Protein AF-A0A1E3YFE0-F1 (afdb_monomer_lite)

Foldseek 3Di:
DDDDDDDPPDPDPDPPPDPDPPDDDDDDDDDDDDPVVVVVVVVVVVVVCVVVVNPDDDDDDDDDFDADPVRHTDFDDDPNHTDPDDDDPPDDPPCNVVVD

Sequence (100 aa):
MGKIRNTSGGRSKRPRKAPAKAKGLRIQLKGTPTLPELRGMVVDVLHRLDDLGITHARGINLYLTPVTPDGTPVTPVANGQPVTLIVIDRYRSAADEHGL

Radius of gyration: 26.95 Å; chains: 1; bounding box: 43×81×74 Å

Structure (mmCIF, N/CA/C/O backbone):
data_AF-A0A1E3YFE0-F1
#
_entry.id   AF-A0A1E3YFE0-F1
#
loop_
_atom_site.group_PDB
_atom_site.id
_atom_site.type_symbol
_atom_site.label_atom_id
_atom_site.label_alt_id
_atom_site.label_comp_id
_atom_site.label_asym_id
_atom_site.label_entity_id
_atom_site.label_seq_id
_atom_site.pdbx_PDB_ins_code
_atom_site.Cartn_x
_atom_site.Cartn_y
_atom_site.Cartn_z
_atom_site.occupancy
_atom_site.B_iso_or_equiv
_atom_site.auth_seq_id
_atom_site.auth_comp_id
_atom_site.auth_asym_id
_atom_site.auth_atom_id
_atom_site.pdbx_PDB_model_num
ATOM 1 N N . MET A 1 1 ? 25.593 59.821 -51.699 1.00 46.22 1 MET A N 1
ATOM 2 C CA . MET A 1 1 ? 26.509 58.836 -51.075 1.00 46.22 1 MET A CA 1
ATOM 3 C C . MET A 1 1 ? 25.720 58.020 -50.058 1.00 46.22 1 MET A C 1
ATOM 5 O O . MET A 1 1 ? 24.963 58.603 -49.294 1.00 46.22 1 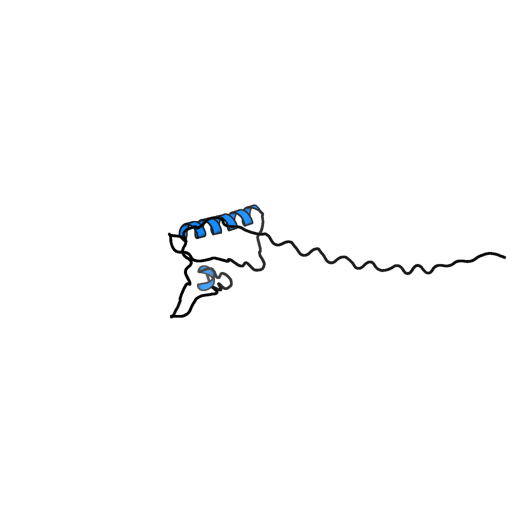MET A O 1
ATOM 9 N N . GLY A 1 2 ? 25.759 56.692 -50.185 1.00 42.31 2 GLY A N 1
ATOM 10 C CA . GLY A 1 2 ? 24.736 55.762 -49.693 1.00 42.31 2 GLY A CA 1
ATOM 11 C C . GLY A 1 2 ? 24.737 55.464 -48.189 1.00 42.31 2 GLY A C 1
ATOM 12 O O . GLY A 1 2 ? 25.759 55.530 -47.516 1.00 42.31 2 GLY A O 1
ATOM 13 N N . LYS A 1 3 ? 23.551 55.088 -47.693 1.00 52.16 3 LYS A N 1
ATOM 14 C CA . LYS A 1 3 ? 23.298 54.507 -46.366 1.00 52.16 3 LYS A CA 1
ATOM 15 C C . LYS A 1 3 ? 23.901 53.101 -46.289 1.00 52.16 3 LYS A C 1
ATOM 17 O O . LYS A 1 3 ? 23.589 52.283 -47.149 1.00 52.16 3 LYS A O 1
ATOM 22 N N . ILE A 1 4 ? 24.632 52.780 -45.221 1.00 57.00 4 ILE A N 1
ATOM 23 C CA . ILE A 1 4 ? 24.932 51.388 -44.853 1.00 57.00 4 ILE A CA 1
ATOM 24 C C . ILE A 1 4 ? 24.530 51.177 -43.393 1.00 57.00 4 ILE A C 1
ATOM 26 O O . ILE A 1 4 ? 25.142 51.702 -42.469 1.00 57.00 4 ILE A O 1
ATOM 30 N N . ARG A 1 5 ? 23.453 50.408 -43.213 1.00 51.91 5 ARG A N 1
ATOM 31 C CA . ARG A 1 5 ? 23.144 49.686 -41.976 1.00 51.91 5 ARG A CA 1
ATOM 32 C C . ARG A 1 5 ? 23.910 48.372 -42.064 1.00 51.91 5 ARG A C 1
ATOM 34 O O . ARG A 1 5 ? 23.844 47.738 -43.111 1.00 51.91 5 ARG A O 1
ATOM 41 N N . ASN A 1 6 ? 24.546 47.923 -40.988 1.00 49.66 6 ASN A N 1
ATOM 42 C CA . ASN A 1 6 ? 24.813 46.497 -40.845 1.00 49.66 6 ASN A CA 1
ATOM 43 C C . ASN A 1 6 ? 24.630 46.066 -39.391 1.00 49.66 6 ASN A C 1
ATOM 45 O O . ASN A 1 6 ? 25.423 46.367 -38.506 1.00 49.66 6 ASN A O 1
ATOM 49 N N . THR A 1 7 ? 23.505 45.396 -39.174 1.00 51.69 7 THR A N 1
ATOM 50 C CA . THR A 1 7 ? 23.073 44.754 -37.940 1.00 51.69 7 THR A CA 1
ATOM 51 C C . THR A 1 7 ? 23.815 43.431 -37.770 1.00 51.69 7 THR A C 1
ATOM 53 O O . THR A 1 7 ? 23.562 42.483 -38.516 1.00 51.69 7 THR A O 1
ATOM 56 N N . SER A 1 8 ? 24.688 43.323 -36.772 1.00 49.53 8 SER A N 1
ATOM 57 C CA . SER A 1 8 ? 25.232 42.041 -36.320 1.00 49.53 8 SER A CA 1
ATOM 58 C C . SER A 1 8 ? 24.189 41.318 -35.461 1.00 49.53 8 SER A C 1
ATOM 60 O O . SER A 1 8 ? 24.185 41.373 -34.233 1.00 49.53 8 SER A O 1
ATOM 62 N N . GLY A 1 9 ? 23.261 40.633 -36.133 1.00 47.69 9 GLY A N 1
ATOM 63 C CA . GLY A 1 9 ? 22.342 39.687 -35.508 1.00 47.69 9 GLY A CA 1
ATOM 64 C C . GLY A 1 9 ? 23.107 38.473 -34.988 1.00 47.69 9 GLY A C 1
ATOM 65 O O . GLY A 1 9 ? 23.277 37.483 -35.699 1.00 47.69 9 GLY A O 1
ATOM 66 N N . GLY A 1 10 ? 23.578 38.545 -33.742 1.00 46.59 10 GLY A N 1
ATOM 67 C CA . GLY A 1 10 ? 24.094 37.386 -33.026 1.00 46.59 10 GLY A CA 1
ATOM 68 C C . GLY A 1 10 ? 23.010 36.313 -32.961 1.00 46.59 10 GLY A C 1
ATOM 69 O O . GLY A 1 10 ? 21.956 36.519 -32.359 1.00 46.59 10 GLY A O 1
ATOM 70 N N . ARG A 1 11 ? 23.250 35.162 -33.601 1.00 52.94 11 ARG A N 1
ATOM 71 C CA . ARG A 1 11 ? 22.413 33.966 -33.447 1.00 52.94 11 ARG A CA 1
ATOM 72 C C . ARG A 1 11 ? 22.435 33.559 -31.977 1.00 52.94 11 ARG A C 1
ATOM 74 O O . ARG A 1 11 ? 23.336 32.852 -31.532 1.00 52.94 11 ARG A O 1
ATOM 81 N N . SER A 1 12 ? 21.429 34.005 -31.231 1.00 52.94 12 SER A N 1
ATOM 82 C CA . SER A 1 12 ? 21.118 33.481 -29.909 1.00 52.94 12 SER A CA 1
ATOM 83 C C . SER A 1 12 ? 20.915 31.972 -30.050 1.00 52.94 12 SER A C 1
ATOM 85 O O . SER A 1 12 ? 19.955 31.518 -30.681 1.00 52.94 12 SER A O 1
ATOM 87 N N . LYS A 1 13 ? 21.864 31.180 -29.531 1.00 61.25 13 LYS A N 1
ATOM 88 C CA . LYS A 1 13 ? 21.686 29.738 -29.345 1.00 61.25 13 LYS A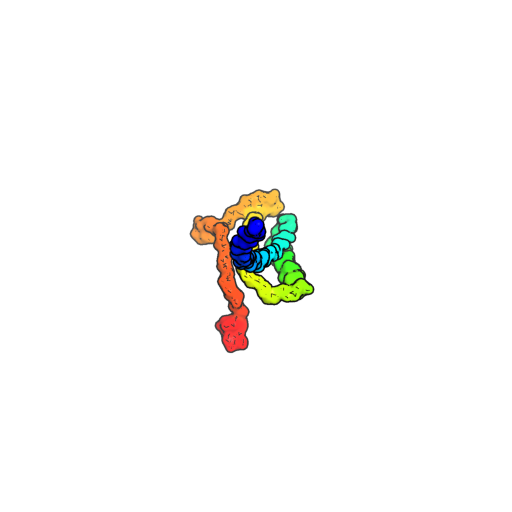 CA 1
ATOM 89 C C . LYS A 1 13 ? 20.512 29.584 -28.386 1.00 61.25 13 LYS A C 1
ATOM 91 O O . LYS A 1 13 ? 20.687 29.694 -27.177 1.00 61.25 13 LYS A O 1
ATOM 96 N N . ARG A 1 14 ? 19.307 29.377 -28.930 1.00 64.00 14 ARG A N 1
ATOM 97 C CA . ARG A 1 14 ? 18.130 29.050 -28.123 1.00 64.00 14 ARG A CA 1
ATOM 98 C C . ARG A 1 14 ? 18.516 27.876 -27.216 1.00 64.00 14 ARG A C 1
ATOM 100 O O . ARG A 1 14 ? 18.961 26.854 -27.747 1.00 64.00 14 ARG A O 1
ATOM 107 N N . PRO A 1 15 ? 18.394 28.000 -25.884 1.00 62.00 15 PRO A N 1
ATOM 108 C CA . PRO A 1 15 ? 18.680 26.886 -24.998 1.00 62.00 15 PRO A CA 1
ATOM 109 C C . PRO A 1 15 ? 17.773 25.721 -25.401 1.00 62.00 15 PRO A C 1
ATOM 111 O O . PRO A 1 15 ? 16.558 25.889 -25.536 1.00 62.00 15 PRO A O 1
ATOM 114 N N . ARG A 1 16 ? 18.366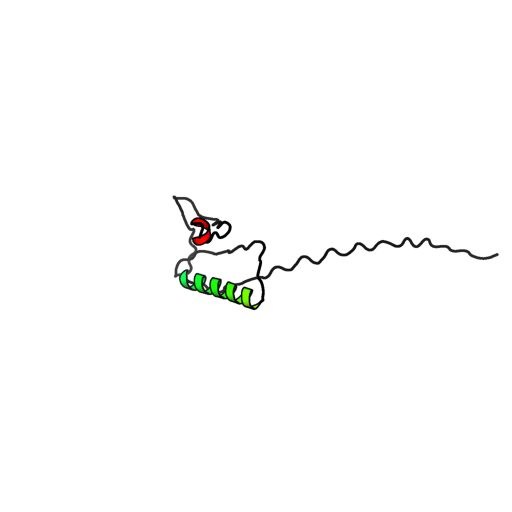 24.545 -25.656 1.00 67.38 16 ARG A N 1
ATOM 115 C CA . ARG A 1 16 ? 17.605 23.305 -25.855 1.00 67.38 16 ARG A CA 1
ATOM 116 C C . ARG A 1 16 ? 16.743 23.126 -24.609 1.00 67.38 16 ARG A C 1
ATOM 118 O O . ARG A 1 16 ? 17.275 22.928 -23.521 1.00 67.38 16 ARG A O 1
ATOM 125 N N . LYS A 1 17 ? 15.424 23.264 -24.767 1.00 65.19 17 LYS A N 1
ATOM 126 C CA . LYS A 1 17 ? 14.441 23.046 -23.704 1.00 65.19 17 LYS A CA 1
ATOM 127 C C . LYS A 1 17 ? 14.741 21.673 -23.100 1.00 65.19 17 LYS A C 1
ATOM 129 O O . LYS A 1 17 ? 14.740 20.686 -23.835 1.00 65.19 17 LYS A O 1
ATOM 134 N N . ALA A 1 18 ? 15.080 21.630 -21.811 1.00 64.06 18 ALA A N 1
ATOM 135 C CA . ALA A 1 18 ? 15.300 20.371 -21.108 1.00 64.06 18 ALA A CA 1
ATOM 136 C C . ALA A 1 18 ? 14.093 19.448 -21.361 1.00 64.06 18 ALA A C 1
ATOM 138 O O . ALA A 1 18 ? 12.967 19.962 -21.446 1.00 64.06 18 ALA A O 1
ATOM 139 N N . PRO A 1 19 ? 14.296 18.125 -21.523 1.00 64.12 19 PRO A N 1
ATOM 140 C CA . PRO A 1 19 ? 13.181 17.209 -21.708 1.00 64.12 19 PRO A CA 1
ATOM 141 C C . PRO A 1 19 ? 12.182 17.436 -20.574 1.00 64.12 19 PRO A C 1
ATOM 143 O O . PRO A 1 19 ? 12.571 17.580 -19.411 1.00 64.12 19 PRO A O 1
ATOM 146 N N . ALA A 1 20 ? 10.899 17.551 -20.924 1.00 66.06 20 ALA A N 1
ATOM 147 C CA . ALA A 1 20 ? 9.848 17.700 -19.931 1.00 66.06 20 ALA A CA 1
ATOM 148 C C . ALA A 1 20 ? 10.000 16.560 -18.917 1.00 66.06 20 ALA A C 1
ATOM 150 O O . ALA A 1 20 ? 10.091 15.399 -19.318 1.00 66.06 20 ALA A O 1
ATOM 151 N N . LYS A 1 21 ? 10.087 16.889 -17.620 1.00 67.00 21 LYS A N 1
ATOM 152 C CA . LYS A 1 21 ? 10.142 15.872 -16.564 1.00 67.00 21 LYS A CA 1
ATOM 153 C C . LYS A 1 21 ? 8.993 14.893 -16.806 1.00 67.00 21 LYS A C 1
ATOM 155 O O . LYS A 1 21 ? 7.855 15.335 -16.978 1.00 67.00 21 LYS A O 1
ATOM 160 N N . ALA A 1 22 ? 9.300 13.598 -16.855 1.00 66.88 22 ALA A N 1
ATOM 161 C CA . ALA A 1 22 ? 8.281 12.570 -16.996 1.00 66.88 22 ALA A CA 1
ATOM 162 C C . ALA A 1 22 ? 7.229 12.784 -15.900 1.00 66.88 22 ALA A C 1
ATOM 164 O O . ALA A 1 22 ? 7.566 12.899 -14.719 1.00 66.88 22 ALA A O 1
ATOM 165 N N . LYS A 1 23 ? 5.962 12.924 -16.298 1.00 75.56 23 LYS A N 1
ATOM 166 C CA . LYS A 1 23 ? 4.863 13.020 -15.338 1.00 75.56 23 LYS A CA 1
ATOM 167 C C . LYS A 1 23 ? 4.714 11.638 -14.707 1.00 75.56 23 LYS A C 1
ATOM 169 O O . LYS A 1 23 ? 4.530 10.665 -15.430 1.00 75.56 23 LYS A O 1
ATOM 174 N N . GLY A 1 24 ? 4.850 11.550 -13.386 1.00 80.00 24 GLY A N 1
ATOM 175 C CA . GLY A 1 24 ? 4.631 10.297 -12.666 1.00 80.00 24 GLY A CA 1
ATOM 176 C C . GLY A 1 24 ? 3.198 9.790 -12.854 1.00 80.00 24 GLY A C 1
ATOM 177 O O . GLY A 1 24 ? 2.277 10.585 -13.054 1.00 80.00 24 GLY A O 1
ATOM 178 N N . LEU A 1 25 ? 3.014 8.471 -12.784 1.00 87.56 25 LEU A N 1
ATOM 179 C CA . LEU A 1 25 ? 1.694 7.845 -12.776 1.00 87.56 25 LEU A CA 1
ATOM 180 C C . LEU A 1 25 ? 1.105 7.920 -11.361 1.00 87.56 25 LEU A C 1
ATOM 182 O O . LEU A 1 25 ? 1.764 7.545 -10.393 1.00 87.56 25 LEU A O 1
ATOM 186 N N . ARG A 1 26 ? -0.137 8.399 -11.230 1.00 89.50 26 ARG A N 1
ATOM 187 C CA . ARG A 1 26 ? -0.863 8.416 -9.953 1.00 89.50 26 ARG A CA 1
ATOM 188 C C . ARG A 1 26 ? -1.794 7.210 -9.875 1.00 89.50 26 ARG A C 1
ATOM 190 O O . ARG A 1 26 ? -2.700 7.088 -10.692 1.00 89.50 26 ARG A O 1
ATOM 197 N N . ILE A 1 27 ? -1.607 6.382 -8.854 1.00 90.62 27 ILE A N 1
ATOM 198 C CA . ILE A 1 27 ? -2.501 5.272 -8.508 1.00 90.62 27 ILE A CA 1
ATOM 199 C C . ILE A 1 27 ? -3.366 5.718 -7.327 1.00 90.62 27 ILE A C 1
ATOM 201 O O . ILE A 1 27 ? -2.859 6.306 -6.373 1.00 90.62 27 ILE A O 1
ATOM 205 N N . GLN A 1 28 ? -4.676 5.481 -7.398 1.00 91.81 28 GLN A N 1
ATOM 206 C CA . GLN A 1 28 ? -5.611 5.819 -6.327 1.00 91.81 28 GLN A CA 1
ATOM 207 C C . GLN A 1 28 ? -6.465 4.602 -5.981 1.00 91.81 28 GLN A C 1
ATOM 209 O O . GLN A 1 28 ? -7.244 4.134 -6.808 1.00 91.81 28 GLN A O 1
ATOM 214 N N . LEU A 1 29 ? -6.342 4.139 -4.740 1.00 92.00 29 LEU A N 1
ATOM 215 C CA . LEU A 1 29 ? -7.214 3.137 -4.133 1.00 92.00 29 LEU A CA 1
ATOM 216 C C . LEU A 1 29 ? -8.306 3.880 -3.351 1.00 92.00 29 LEU A C 1
ATOM 218 O O . LEU A 1 29 ? -8.012 4.889 -2.707 1.00 92.00 29 LEU A O 1
ATOM 222 N N . LYS A 1 30 ? -9.568 3.460 -3.467 1.00 90.25 30 LYS A N 1
ATOM 223 C CA . LYS A 1 30 ? -10.720 4.161 -2.871 1.00 90.25 30 LYS A CA 1
ATOM 224 C C . LYS A 1 30 ? -11.397 3.304 -1.801 1.00 90.25 30 LYS A C 1
ATOM 226 O O . LYS A 1 30 ? -11.382 2.085 -1.904 1.00 90.25 30 LYS A O 1
ATOM 231 N N . GLY A 1 31 ? -12.061 3.970 -0.856 1.00 89.31 31 GLY A N 1
ATOM 232 C CA . GLY A 1 31 ? -12.828 3.338 0.219 1.00 89.31 31 GLY A CA 1
ATOM 233 C C . GLY A 1 31 ? -12.003 3.087 1.480 1.00 89.31 31 GLY A C 1
ATOM 234 O O . GLY A 1 31 ? -10.893 3.604 1.614 1.00 89.31 31 GLY A O 1
ATOM 235 N N . THR A 1 32 ? -12.567 2.283 2.381 1.00 90.31 32 THR A N 1
ATOM 236 C CA . THR A 1 32 ? -11.954 1.874 3.653 1.00 90.31 32 THR A CA 1
ATOM 237 C C . THR A 1 32 ? -11.755 0.356 3.648 1.00 90.31 32 THR A C 1
ATOM 239 O O . THR A 1 32 ? -12.480 -0.356 4.342 1.00 90.31 32 THR A O 1
ATOM 242 N N . PRO A 1 33 ? -10.855 -0.171 2.796 1.00 92.00 33 PRO A N 1
ATOM 243 C CA . PRO A 1 33 ? -10.690 -1.608 2.657 1.00 92.00 33 PRO A CA 1
ATOM 244 C C . PRO A 1 33 ? -10.094 -2.211 3.930 1.00 92.00 33 PRO A C 1
ATOM 246 O O . PRO A 1 33 ? -9.204 -1.636 4.565 1.00 92.00 33 PRO A O 1
ATOM 249 N N . THR A 1 34 ? -10.533 -3.418 4.258 1.00 93.69 34 THR A N 1
ATOM 250 C CA . THR A 1 34 ? -9.816 -4.303 5.176 1.00 93.69 34 THR A CA 1
ATOM 251 C C . THR A 1 34 ? -8.431 -4.652 4.610 1.00 93.69 34 THR A C 1
ATOM 253 O O . THR A 1 34 ? -8.172 -4.509 3.414 1.00 93.69 34 THR A O 1
ATOM 256 N N . LEU A 1 35 ? -7.508 -5.148 5.443 1.00 92.00 35 LEU A N 1
ATOM 257 C CA . LEU A 1 35 ? -6.174 -5.549 4.964 1.00 92.00 35 LEU A CA 1
ATOM 258 C C . LEU A 1 35 ? -6.208 -6.616 3.847 1.00 92.00 35 LEU A C 1
ATOM 260 O O . LEU A 1 35 ? -5.447 -6.468 2.887 1.00 92.00 35 LEU A O 1
ATOM 264 N N . PRO A 1 36 ? -7.064 -7.660 3.903 1.00 95.00 36 PRO A N 1
ATOM 265 C CA . PRO A 1 36 ? -7.202 -8.606 2.796 1.00 95.00 36 PRO A CA 1
ATOM 266 C C . PRO A 1 36 ? -7.681 -7.956 1.492 1.00 95.00 36 PRO A C 1
ATOM 268 O O . PRO A 1 36 ? -7.135 -8.251 0.430 1.00 95.00 36 PRO A O 1
ATOM 271 N N . GLU A 1 37 ? -8.649 -7.039 1.560 1.00 95.06 37 GLU A N 1
ATOM 272 C CA . GLU A 1 37 ? -9.132 -6.305 0.382 1.00 95.06 37 GLU A CA 1
ATOM 273 C C . GLU A 1 37 ? -8.045 -5.389 -0.179 1.00 95.06 37 GLU A C 1
ATOM 275 O O . GLU A 1 37 ? -7.788 -5.407 -1.381 1.00 95.06 37 GLU A O 1
ATOM 280 N N . LEU A 1 38 ? -7.340 -4.652 0.686 1.00 95.12 38 LEU A N 1
ATOM 281 C CA . LEU A 1 38 ? -6.218 -3.803 0.289 1.00 95.12 38 LEU A CA 1
ATOM 282 C C . LEU A 1 38 ? -5.132 -4.618 -0.422 1.00 95.12 38 LEU A C 1
ATOM 284 O O . LEU A 1 38 ? -4.597 -4.168 -1.435 1.00 95.12 38 LEU A O 1
ATOM 288 N N . ARG A 1 39 ? -4.830 -5.828 0.069 1.00 95.56 39 ARG A N 1
ATOM 289 C CA . ARG A 1 39 ? -3.894 -6.747 -0.591 1.00 95.56 39 ARG A CA 1
ATOM 290 C C . ARG A 1 39 ? -4.353 -7.078 -2.012 1.00 95.56 39 ARG A C 1
ATOM 292 O O . ARG A 1 39 ? -3.542 -6.979 -2.929 1.00 95.56 39 ARG A O 1
ATOM 299 N N . GLY A 1 40 ? -5.627 -7.427 -2.194 1.00 97.00 40 GLY A N 1
ATOM 300 C CA . GLY A 1 40 ? -6.205 -7.676 -3.518 1.00 97.00 40 GLY A CA 1
ATOM 301 C C . GLY A 1 40 ? -6.104 -6.453 -4.433 1.00 97.00 40 GLY A C 1
ATOM 302 O O . GLY A 1 40 ? -5.580 -6.549 -5.537 1.00 97.00 40 GLY A O 1
ATOM 303 N N . MET A 1 41 ? -6.478 -5.275 -3.931 1.00 96.44 41 MET A N 1
ATOM 304 C CA . MET A 1 41 ? -6.405 -4.022 -4.690 1.00 96.44 41 MET A CA 1
ATOM 305 C C . MET A 1 41 ? -4.978 -3.676 -5.138 1.00 96.44 41 MET A C 1
ATOM 307 O O . MET A 1 41 ? -4.784 -3.164 -6.239 1.00 96.44 41 MET A O 1
ATOM 311 N N . VAL A 1 42 ? -3.969 -3.928 -4.297 1.00 95.06 42 VAL A N 1
ATOM 312 C CA . VAL A 1 42 ? -2.560 -3.717 -4.665 1.00 95.06 42 VAL A CA 1
ATOM 313 C C . VAL A 1 42 ? -2.130 -4.698 -5.755 1.00 95.06 42 VAL A C 1
ATOM 315 O O . VAL A 1 42 ? -1.450 -4.287 -6.691 1.00 95.06 42 VAL A O 1
ATOM 318 N N . VAL A 1 43 ? -2.546 -5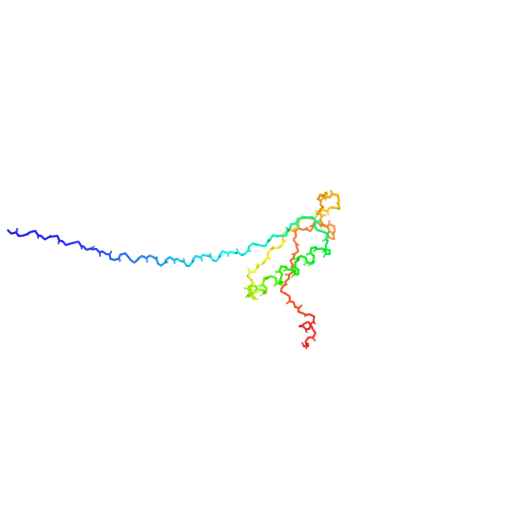.964 -5.679 1.00 96.31 43 VAL A N 1
ATOM 319 C CA . VAL A 1 43 ? -2.282 -6.951 -6.739 1.00 96.31 43 VAL A CA 1
ATOM 320 C C . VAL A 1 43 ? -2.915 -6.515 -8.064 1.00 96.31 43 VAL A C 1
ATOM 322 O O . VAL A 1 43 ? -2.230 -6.507 -9.085 1.00 96.31 43 VAL A O 1
ATOM 325 N N . ASP A 1 44 ? -4.162 -6.046 -8.047 1.00 97.06 44 ASP A N 1
ATOM 326 C CA . ASP A 1 44 ? -4.841 -5.546 -9.250 1.00 97.06 44 ASP A CA 1
ATOM 327 C C . ASP A 1 44 ? -4.128 -4.339 -9.869 1.00 97.06 44 ASP A C 1
ATOM 329 O O . ASP A 1 44 ? -4.058 -4.205 -11.092 1.00 97.06 44 ASP A O 1
ATOM 333 N N . VAL A 1 45 ? -3.560 -3.455 -9.041 1.00 95.25 45 VAL A N 1
ATOM 334 C CA . VAL A 1 45 ? -2.708 -2.364 -9.530 1.00 95.25 45 VAL A CA 1
ATOM 335 C C . VAL A 1 45 ? -1.498 -2.913 -10.273 1.00 95.25 45 VAL A C 1
ATOM 337 O O . VAL A 1 45 ? -1.186 -2.400 -11.344 1.00 95.25 45 VAL A O 1
ATOM 340 N N . LEU A 1 46 ? -0.819 -3.922 -9.725 1.00 94.69 46 LEU A N 1
ATOM 341 C CA . LEU A 1 46 ? 0.367 -4.504 -10.355 1.00 94.69 46 LEU A CA 1
ATOM 342 C C . LEU A 1 46 ? 0.025 -5.153 -11.698 1.00 94.69 46 LEU A C 1
ATOM 344 O O . LEU A 1 46 ? 0.709 -4.866 -12.677 1.00 94.69 46 LEU A O 1
ATOM 348 N N . HIS A 1 47 ? -1.066 -5.920 -11.777 1.00 96.75 47 HIS A N 1
ATOM 349 C CA . HIS A 1 47 ? -1.555 -6.461 -13.052 1.00 96.75 47 HIS A CA 1
ATOM 350 C C . HIS A 1 47 ? -1.835 -5.348 -14.063 1.00 96.75 47 HIS A C 1
ATOM 352 O O . HIS A 1 47 ? -1.411 -5.415 -15.209 1.00 96.75 47 HIS A O 1
ATOM 358 N N . ARG A 1 48 ? -2.467 -4.257 -13.625 1.00 95.88 48 ARG A N 1
ATOM 359 C CA . ARG A 1 48 ? -2.778 -3.134 -14.512 1.00 95.88 48 ARG A CA 1
ATOM 360 C C . ARG A 1 48 ? -1.537 -2.372 -14.981 1.00 95.88 48 ARG A C 1
ATOM 362 O O . ARG A 1 48 ? -1.568 -1.768 -16.048 1.00 95.88 48 ARG A O 1
ATOM 369 N N . LEU A 1 49 ? -0.465 -2.342 -14.188 1.00 94.94 49 LEU A N 1
ATOM 370 C CA . LEU A 1 49 ? 0.826 -1.802 -14.623 1.00 94.94 49 LEU A CA 1
ATOM 371 C C . LEU A 1 49 ? 1.471 -2.708 -15.677 1.00 94.94 49 LEU A C 1
ATOM 373 O O . LEU A 1 49 ? 2.010 -2.189 -16.656 1.00 94.94 49 LEU A O 1
ATOM 377 N N . ASP A 1 50 ? 1.369 -4.025 -15.498 1.00 95.94 50 ASP A N 1
ATOM 378 C CA . ASP A 1 50 ? 1.859 -5.021 -16.454 1.00 95.94 50 ASP A CA 1
ATOM 379 C C . ASP A 1 50 ? 1.101 -4.945 -17.790 1.00 95.94 50 ASP A C 1
ATOM 381 O O . ASP A 1 50 ? 1.722 -4.823 -18.844 1.00 95.94 50 ASP A O 1
ATOM 385 N N . ASP A 1 51 ? -0.232 -4.831 -17.752 1.00 96.75 51 ASP A N 1
ATOM 386 C CA . ASP A 1 51 ? -1.080 -4.610 -18.936 1.00 96.75 51 ASP A CA 1
ATOM 387 C C . ASP A 1 51 ? -0.705 -3.332 -19.711 1.00 96.75 51 ASP A C 1
ATOM 389 O O . ASP A 1 51 ? -0.888 -3.237 -20.927 1.00 96.75 51 ASP A O 1
ATOM 393 N N . LEU A 1 52 ? -0.175 -2.319 -19.014 1.00 95.38 52 LEU A N 1
ATOM 394 C CA . LEU A 1 52 ? 0.327 -1.078 -19.612 1.00 95.38 52 LEU A CA 1
ATOM 395 C C . LEU A 1 52 ? 1.776 -1.196 -20.122 1.00 95.38 52 LEU A C 1
ATOM 397 O O . LEU A 1 52 ? 2.330 -0.209 -20.616 1.00 95.38 52 LEU A O 1
ATOM 401 N N . GLY A 1 53 ? 2.404 -2.367 -19.992 1.00 95.75 53 GLY A N 1
ATOM 402 C CA . GLY A 1 53 ? 3.795 -2.626 -20.364 1.00 95.75 53 GLY A CA 1
ATOM 403 C C . GLY A 1 53 ? 4.817 -1.953 -19.443 1.00 95.75 53 GLY A C 1
ATOM 404 O O . GLY A 1 53 ? 5.971 -1.750 -19.837 1.00 95.75 53 GLY A O 1
ATOM 405 N N . ILE A 1 54 ? 4.418 -1.549 -18.232 1.00 92.19 54 ILE A N 1
ATOM 406 C CA . ILE A 1 54 ? 5.304 -0.882 -17.275 1.00 92.19 54 ILE A CA 1
ATOM 407 C C . ILE A 1 54 ? 6.102 -1.945 -16.521 1.00 92.19 54 ILE A C 1
ATOM 409 O O . ILE A 1 54 ? 5.628 -2.545 -15.565 1.00 92.19 54 ILE A O 1
ATOM 413 N N . THR A 1 55 ? 7.360 -2.122 -16.915 1.00 92.75 55 THR A N 1
ATOM 414 C CA . THR A 1 55 ? 8.255 -3.136 -16.330 1.00 92.75 55 THR A CA 1
ATOM 415 C C . THR A 1 55 ? 9.120 -2.617 -15.181 1.00 92.75 55 THR A C 1
ATOM 417 O O . THR A 1 55 ? 9.657 -3.400 -14.406 1.00 92.75 55 THR A O 1
ATOM 420 N N . HIS A 1 56 ? 9.295 -1.297 -15.068 1.00 89.50 56 HIS A N 1
ATOM 421 C CA . HIS A 1 56 ? 10.176 -0.680 -14.076 1.00 89.50 56 HIS A CA 1
ATOM 422 C C . HIS A 1 56 ? 9.547 0.587 -13.496 1.00 89.50 56 HIS A C 1
ATOM 424 O O . HIS A 1 56 ? 9.013 1.427 -14.221 1.00 89.50 56 HIS A O 1
ATOM 430 N N . ALA A 1 57 ? 9.699 0.772 -12.186 1.00 87.25 57 ALA A N 1
ATOM 431 C CA . ALA A 1 57 ? 9.339 1.996 -11.482 1.00 87.25 57 ALA A CA 1
ATOM 432 C C . ALA A 1 57 ? 10.520 2.486 -10.636 1.00 87.25 57 ALA A C 1
ATOM 434 O O . ALA A 1 57 ? 11.260 1.696 -10.049 1.00 87.25 57 ALA A O 1
ATOM 435 N N . ARG A 1 58 ? 10.706 3.809 -10.557 1.00 84.31 58 ARG A N 1
ATOM 436 C CA . ARG A 1 58 ? 11.746 4.429 -9.726 1.00 84.31 58 ARG A CA 1
ATOM 437 C C . ARG A 1 58 ? 11.121 5.021 -8.467 1.00 84.31 58 ARG A C 1
ATOM 439 O O . ARG A 1 58 ? 10.744 6.188 -8.468 1.00 84.31 58 ARG A O 1
ATOM 446 N N . GLY A 1 59 ? 11.093 4.219 -7.404 1.00 78.81 59 GLY A N 1
ATOM 447 C CA . GLY A 1 59 ? 10.558 4.602 -6.096 1.00 78.81 59 GLY A CA 1
ATOM 448 C C . GLY A 1 59 ? 9.029 4.680 -6.087 1.00 78.81 59 GLY A C 1
ATOM 449 O O . GLY A 1 59 ? 8.416 5.244 -6.991 1.00 78.81 59 GLY A O 1
ATOM 450 N N . ILE A 1 60 ? 8.409 4.104 -5.060 1.00 85.88 60 ILE A N 1
ATOM 451 C CA . ILE A 1 60 ? 6.958 4.117 -4.856 1.00 85.88 60 ILE A CA 1
ATOM 452 C C . ILE A 1 60 ? 6.715 4.402 -3.374 1.00 85.88 60 ILE A C 1
ATOM 454 O O . ILE A 1 60 ? 7.384 3.822 -2.525 1.00 85.88 60 ILE A O 1
ATOM 458 N N . ASN A 1 61 ? 5.767 5.288 -3.072 1.00 86.44 61 ASN A N 1
ATOM 459 C CA . ASN A 1 61 ? 5.301 5.529 -1.709 1.00 86.44 61 ASN A CA 1
ATOM 460 C C . ASN A 1 61 ? 3.853 5.053 -1.598 1.00 86.44 61 ASN A C 1
ATOM 462 O O . ASN A 1 61 ? 3.012 5.457 -2.405 1.00 86.44 61 ASN A O 1
ATOM 466 N N . LEU A 1 62 ? 3.567 4.230 -0.592 1.00 88.31 62 LEU A N 1
ATOM 467 C CA . LEU A 1 62 ? 2.209 3.864 -0.209 1.00 88.31 62 LEU A CA 1
ATOM 468 C C . LEU A 1 62 ? 1.873 4.583 1.096 1.00 88.31 62 LEU A C 1
ATOM 470 O O . LEU A 1 62 ? 2.506 4.343 2.120 1.00 88.31 62 LEU A O 1
ATOM 474 N N . TYR A 1 63 ? 0.881 5.467 1.049 1.00 87.88 63 TYR A N 1
ATOM 475 C CA . TYR A 1 63 ? 0.357 6.143 2.231 1.00 87.88 63 TYR A CA 1
ATOM 476 C C . TYR A 1 63 ? -0.950 5.477 2.640 1.00 87.88 63 TYR A C 1
ATOM 478 O O . TYR A 1 63 ? -1.838 5.302 1.805 1.00 87.88 63 TYR A O 1
ATOM 486 N N . LEU A 1 64 ? -1.067 5.131 3.918 1.00 89.88 64 LEU A N 1
ATOM 487 C CA . LEU A 1 64 ? -2.277 4.562 4.495 1.00 89.88 64 LEU A CA 1
ATOM 488 C C . LEU A 1 64 ? -2.564 5.223 5.842 1.00 89.88 64 LEU A C 1
ATOM 490 O O . LEU A 1 64 ? -1.643 5.520 6.601 1.00 89.88 64 LEU A O 1
ATOM 494 N N . THR A 1 65 ? -3.843 5.437 6.126 1.00 91.38 65 THR A N 1
ATOM 495 C CA . THR A 1 65 ? -4.321 5.897 7.431 1.00 91.38 65 THR A CA 1
ATOM 496 C C . THR A 1 65 ? -5.015 4.714 8.090 1.00 91.38 65 THR A C 1
ATOM 498 O O . THR A 1 65 ? -6.100 4.346 7.637 1.00 91.38 65 THR A O 1
ATOM 501 N N . PRO A 1 66 ? -4.413 4.075 9.107 1.00 92.62 66 PRO A N 1
ATOM 502 C CA . PRO A 1 66 ? -5.067 2.986 9.813 1.00 92.62 66 PRO A CA 1
ATOM 503 C C . PRO A 1 66 ? -6.313 3.513 10.516 1.00 92.62 66 PRO A C 1
ATOM 505 O O . PRO A 1 66 ? -6.268 4.551 11.178 1.00 92.62 66 PRO A O 1
ATOM 508 N N . VAL A 1 67 ? -7.418 2.795 10.371 1.00 94.38 67 VAL A N 1
ATOM 509 C CA . VAL A 1 67 ? -8.678 3.091 11.048 1.00 94.38 67 VAL A CA 1
ATOM 510 C C . VAL A 1 67 ? -9.260 1.805 11.623 1.00 94.38 67 VAL A C 1
ATOM 512 O O . VAL A 1 67 ? -8.969 0.709 11.138 1.00 94.38 67 VAL A O 1
ATOM 515 N N . THR A 1 68 ? 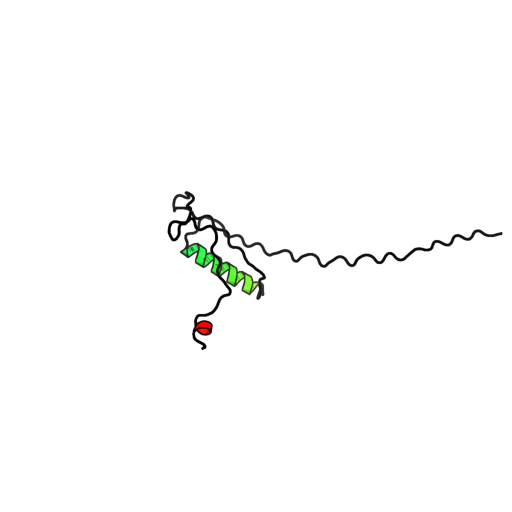-10.074 1.929 12.662 1.00 91.00 68 THR A N 1
ATOM 516 C CA . THR A 1 68 ? -10.922 0.850 13.174 1.00 91.00 68 THR A CA 1
ATOM 517 C C . THR A 1 68 ? -12.075 0.544 12.198 1.00 91.00 68 THR A C 1
ATOM 519 O O . THR A 1 68 ? -12.308 1.319 11.265 1.00 91.00 68 THR A O 1
ATOM 522 N N . PRO A 1 69 ? -12.838 -0.555 12.387 1.00 88.06 69 PRO A N 1
ATOM 523 C CA . PRO A 1 69 ? -14.001 -0.868 11.543 1.00 88.06 69 PRO A CA 1
ATOM 524 C C . PRO A 1 69 ? -15.080 0.227 11.509 1.00 88.06 69 PRO A C 1
ATOM 526 O O . PRO A 1 69 ? -15.780 0.371 10.512 1.00 88.06 69 PRO A O 1
ATOM 529 N N . ASP A 1 70 ? -15.198 1.015 12.575 1.00 90.81 70 ASP A N 1
ATOM 530 C CA . ASP A 1 70 ? -16.078 2.184 12.687 1.00 90.81 70 ASP A CA 1
ATOM 531 C C . ASP A 1 70 ? -15.484 3.466 12.065 1.00 90.81 70 ASP A C 1
ATOM 533 O O . ASP A 1 70 ? -16.155 4.495 12.015 1.00 90.81 70 ASP A O 1
ATOM 537 N N . GLY A 1 71 ? -14.252 3.415 11.546 1.00 88.12 71 GLY A N 1
ATOM 538 C CA . GLY A 1 71 ? -13.594 4.530 10.860 1.00 88.12 71 GLY A CA 1
ATOM 539 C C . GLY A 1 71 ? -12.768 5.447 11.766 1.00 88.12 71 GLY A C 1
ATOM 540 O O . GLY A 1 71 ? -12.250 6.461 11.293 1.00 88.12 71 GLY A O 1
ATOM 541 N N . THR A 1 72 ? -12.601 5.101 13.042 1.00 93.62 72 THR A N 1
ATOM 542 C CA . THR A 1 72 ? -11.794 5.884 13.984 1.00 93.62 72 THR A CA 1
ATOM 543 C C . THR A 1 72 ? -10.299 5.710 13.684 1.00 93.62 72 THR A C 1
ATOM 545 O O . THR A 1 72 ? -9.831 4.574 13.615 1.00 93.62 72 THR A O 1
ATOM 548 N N . PRO A 1 73 ? -9.512 6.791 13.509 1.00 93.31 73 PRO A N 1
ATOM 549 C CA . PRO A 1 73 ? -8.077 6.690 13.244 1.00 93.31 73 PRO A CA 1
ATOM 550 C C . PRO A 1 73 ? -7.299 5.983 14.355 1.00 93.31 73 PRO A C 1
ATOM 552 O O . PRO A 1 73 ? -7.534 6.216 15.540 1.00 93.31 73 PRO A O 1
ATOM 555 N N . VAL A 1 74 ? -6.321 5.168 13.961 1.00 94.31 74 VAL A N 1
ATOM 556 C CA . VAL A 1 74 ? -5.459 4.409 14.874 1.00 94.31 74 VAL A CA 1
ATOM 557 C C . VAL A 1 74 ? -3.994 4.711 14.588 1.00 94.31 74 VAL A C 1
ATOM 559 O O . VAL A 1 74 ? -3.550 4.688 13.440 1.00 94.31 74 VAL A O 1
ATOM 562 N N . THR A 1 75 ? -3.222 4.933 15.651 1.00 94.06 75 THR A N 1
ATOM 563 C CA . THR A 1 75 ? -1.760 5.006 15.578 1.00 94.06 75 THR A CA 1
ATOM 564 C C . THR A 1 75 ? -1.178 3.614 15.825 1.00 94.06 75 THR A C 1
ATOM 566 O O . THR A 1 75 ? -1.328 3.092 16.932 1.00 94.06 75 THR A O 1
ATOM 569 N N . PRO A 1 76 ? -0.518 2.989 14.837 1.00 92.88 76 PRO A N 1
ATOM 570 C CA . PRO A 1 76 ? 0.113 1.693 15.032 1.00 92.88 76 PRO A CA 1
ATOM 571 C C . PRO A 1 76 ? 1.321 1.836 15.965 1.00 92.88 76 PRO A C 1
ATOM 573 O O . PRO A 1 76 ? 2.048 2.827 15.906 1.00 92.88 76 PRO A O 1
ATOM 576 N N . VAL A 1 77 ? 1.540 0.843 16.827 1.00 93.94 77 VAL A N 1
ATOM 577 C CA . VAL A 1 77 ? 2.620 0.829 17.824 1.00 93.94 77 VAL A CA 1
ATOM 578 C C . VAL A 1 77 ? 3.396 -0.481 17.712 1.00 93.94 77 VAL A C 1
ATOM 580 O O . VAL A 1 77 ? 2.795 -1.552 17.658 1.00 93.94 77 VAL A O 1
ATOM 583 N N . ALA A 1 78 ? 4.726 -0.402 17.712 1.00 92.44 78 ALA A N 1
ATOM 584 C CA . ALA A 1 78 ? 5.628 -1.550 17.769 1.00 92.44 78 ALA A CA 1
ATOM 585 C C . ALA A 1 78 ? 6.697 -1.297 18.837 1.00 92.44 78 ALA A C 1
ATOM 587 O O . ALA A 1 78 ? 7.271 -0.211 18.899 1.00 92.44 78 ALA A O 1
ATOM 588 N N . ASN A 1 79 ? 6.952 -2.283 19.703 1.00 92.56 79 ASN A N 1
ATOM 589 C CA . ASN A 1 79 ? 7.902 -2.166 20.820 1.00 92.56 79 ASN A CA 1
ATOM 590 C C . ASN A 1 79 ? 7.655 -0.926 21.709 1.00 92.56 79 ASN A C 1
ATOM 592 O O . ASN A 1 79 ? 8.589 -0.266 22.156 1.00 92.56 79 ASN A O 1
ATOM 596 N N . GLY A 1 80 ? 6.381 -0.581 21.927 1.00 93.12 80 GLY A N 1
ATOM 597 C CA . GLY A 1 80 ? 5.977 0.579 22.729 1.00 93.12 80 GLY A CA 1
ATOM 598 C C . GLY A 1 80 ? 6.171 1.943 22.054 1.00 93.12 80 GLY A C 1
ATOM 599 O O . GLY A 1 80 ? 5.920 2.959 22.692 1.00 93.12 80 GLY A O 1
ATOM 600 N N . GLN A 1 81 ? 6.590 1.988 20.784 1.00 93.56 81 GLN A N 1
ATOM 601 C CA . GLN A 1 81 ? 6.798 3.225 20.029 1.00 93.56 81 GLN A CA 1
ATOM 602 C C . GLN A 1 81 ? 5.825 3.343 18.846 1.00 93.56 81 GLN A C 1
ATOM 604 O O . GLN A 1 81 ? 5.549 2.335 18.186 1.00 93.56 81 GLN A O 1
ATOM 609 N N . PRO A 1 82 ? 5.311 4.549 18.538 1.00 92.81 82 PRO A N 1
ATOM 610 C CA . PRO A 1 82 ? 4.510 4.781 17.342 1.00 92.81 82 PRO A CA 1
ATOM 611 C C . PRO A 1 82 ? 5.279 4.428 16.066 1.00 92.81 82 PRO A C 1
ATOM 613 O O . PRO A 1 82 ? 6.405 4.879 15.855 1.00 92.81 82 PRO A O 1
ATOM 616 N N . VAL A 1 83 ? 4.646 3.660 15.186 1.00 93.12 83 VAL A N 1
ATOM 617 C CA . VAL A 1 83 ? 5.183 3.334 13.864 1.00 93.12 83 VAL A CA 1
ATOM 618 C C . VAL A 1 83 ? 4.687 4.377 12.873 1.00 93.12 83 VAL A C 1
ATOM 620 O O . VAL A 1 83 ? 3.494 4.472 12.599 1.00 93.12 83 VAL A O 1
ATOM 623 N N . THR A 1 84 ? 5.605 5.165 12.323 1.00 89.88 84 THR A N 1
ATOM 624 C CA . THR A 1 84 ? 5.282 6.230 11.355 1.00 89.88 84 THR A CA 1
ATOM 625 C C . THR A 1 84 ? 5.727 5.903 9.933 1.00 89.88 84 THR A C 1
ATOM 627 O O . THR A 1 84 ? 5.236 6.509 8.982 1.00 89.88 84 THR A O 1
ATOM 630 N N . LEU A 1 85 ? 6.640 4.942 9.773 1.00 89.94 85 LEU A N 1
ATOM 631 C CA . LEU A 1 85 ? 7.191 4.534 8.489 1.00 89.94 85 LEU A CA 1
ATOM 632 C C . LEU A 1 85 ? 7.509 3.039 8.506 1.00 89.94 85 LEU A C 1
ATOM 634 O O . LEU A 1 85 ? 8.167 2.546 9.418 1.00 89.94 85 LEU A O 1
ATOM 638 N N . ILE A 1 86 ? 7.078 2.343 7.458 1.00 88.56 86 ILE A N 1
ATOM 639 C CA . ILE A 1 86 ? 7.500 0.976 7.160 1.00 88.56 86 ILE A CA 1
ATOM 640 C C . ILE A 1 86 ? 8.341 1.055 5.888 1.00 88.56 86 ILE A C 1
ATOM 642 O O . ILE A 1 86 ? 7.834 1.448 4.837 1.00 88.56 86 ILE A O 1
ATOM 646 N N . VAL A 1 87 ? 9.626 0.714 5.992 1.00 87.12 87 VAL A N 1
ATOM 647 C CA . VAL A 1 87 ? 10.533 0.613 4.842 1.00 87.12 87 VAL A CA 1
ATOM 648 C C . VAL A 1 87 ? 10.708 -0.860 4.519 1.00 87.12 87 VAL A C 1
ATOM 650 O O . VAL A 1 87 ? 11.134 -1.635 5.371 1.00 87.12 87 VAL A O 1
ATOM 653 N N . ILE A 1 88 ? 10.368 -1.235 3.291 1.00 83.81 88 ILE A N 1
ATOM 654 C CA . ILE A 1 88 ? 10.696 -2.545 2.739 1.00 83.81 88 ILE A CA 1
ATOM 655 C C . ILE A 1 88 ? 11.815 -2.310 1.729 1.00 83.81 88 ILE A C 1
ATOM 657 O O . ILE A 1 88 ? 11.643 -1.543 0.779 1.00 83.81 88 ILE A O 1
ATOM 661 N N . ASP A 1 89 ? 12.971 -2.925 1.974 1.00 79.88 89 ASP A N 1
ATOM 662 C CA . ASP A 1 89 ? 14.110 -2.878 1.060 1.00 79.88 89 ASP A CA 1
ATOM 663 C C . ASP A 1 89 ? 13.805 -3.608 -0.256 1.00 79.88 89 ASP A C 1
ATOM 665 O O . ASP A 1 89 ? 12.713 -4.141 -0.470 1.00 79.88 89 ASP A O 1
ATOM 669 N N . ARG A 1 90 ? 14.771 -3.616 -1.184 1.00 73.38 90 ARG A N 1
ATOM 670 C CA . ARG A 1 90 ? 14.639 -4.368 -2.439 1.00 73.38 90 ARG A CA 1
ATOM 671 C C . ARG A 1 90 ? 14.150 -5.784 -2.154 1.00 73.38 90 ARG A C 1
ATOM 673 O O . ARG A 1 90 ? 14.760 -6.494 -1.359 1.00 73.38 90 ARG A O 1
ATOM 680 N N . TYR A 1 91 ? 13.092 -6.171 -2.866 1.00 66.25 91 TYR A N 1
ATOM 681 C CA . TYR A 1 91 ? 12.615 -7.544 -2.888 1.00 66.25 91 TYR A CA 1
ATOM 682 C C . TYR A 1 91 ? 13.799 -8.485 -3.135 1.00 66.25 91 TYR A C 1
ATOM 684 O O . TYR A 1 91 ? 14.505 -8.349 -4.136 1.00 66.25 91 TYR A O 1
ATOM 692 N N . ARG A 1 92 ? 14.018 -9.404 -2.197 1.00 59.41 92 ARG A N 1
ATOM 693 C CA . ARG A 1 92 ? 14.773 -10.635 -2.409 1.00 59.41 92 ARG A CA 1
ATOM 694 C C . ARG A 1 92 ? 13.731 -11.736 -2.479 1.00 59.41 92 ARG A C 1
ATOM 696 O O . ARG A 1 92 ? 12.872 -11.794 -1.596 1.00 59.41 92 ARG A O 1
ATOM 703 N N . SER A 1 93 ? 13.738 -12.559 -3.522 1.00 55.75 93 SER A N 1
ATOM 704 C CA . SER A 1 93 ? 12.888 -13.743 -3.477 1.00 55.75 93 SER A CA 1
ATOM 705 C C . SER A 1 93 ? 13.445 -14.713 -2.433 1.00 55.75 93 SER A C 1
ATOM 7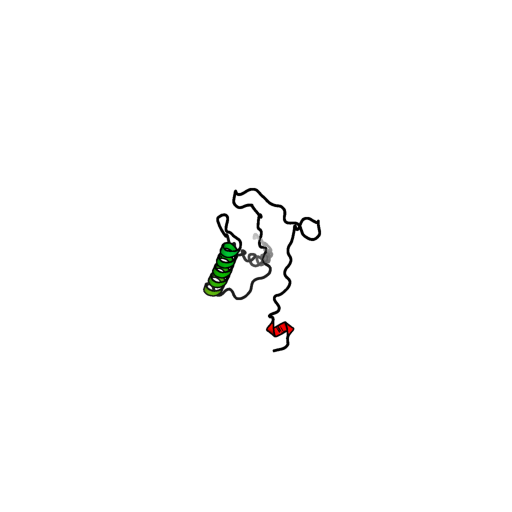07 O O . SER A 1 93 ? 14.645 -14.727 -2.160 1.00 55.75 93 SER A O 1
ATOM 709 N N . ALA A 1 94 ? 12.586 -15.562 -1.870 1.00 55.94 94 ALA A N 1
ATOM 710 C CA . ALA A 1 94 ? 13.046 -16.662 -1.024 1.00 55.94 94 ALA A CA 1
ATOM 711 C C . ALA A 1 94 ? 14.003 -17.612 -1.782 1.00 55.94 94 ALA A C 1
ATOM 713 O O . ALA A 1 94 ? 14.818 -18.283 -1.159 1.00 55.94 94 ALA A O 1
ATOM 714 N N . ALA A 1 95 ? 13.945 -17.646 -3.122 1.00 53.66 95 ALA A N 1
ATOM 715 C CA . ALA A 1 95 ? 14.908 -18.376 -3.947 1.00 53.66 95 ALA A CA 1
ATOM 716 C C . ALA A 1 95 ? 16.284 -17.680 -3.977 1.00 53.66 95 ALA A C 1
ATOM 718 O O . ALA A 1 95 ? 17.307 -18.347 -3.836 1.00 53.66 95 ALA A O 1
ATOM 719 N N . ASP A 1 96 ? 16.315 -16.343 -4.020 1.00 55.62 96 ASP A N 1
ATOM 720 C CA . ASP A 1 96 ? 17.553 -15.552 -3.953 1.00 55.62 96 ASP A CA 1
ATOM 721 C C . ASP A 1 96 ? 18.233 -15.638 -2.572 1.00 55.62 96 ASP A C 1
ATOM 723 O O . ASP A 1 96 ? 19.455 -15.532 -2.477 1.00 55.62 96 ASP A O 1
ATOM 727 N N . GLU A 1 97 ? 17.468 -15.832 -1.490 1.00 52.78 97 GLU A N 1
ATOM 728 C CA . GLU A 1 97 ? 18.012 -16.026 -0.133 1.00 52.78 97 GLU A CA 1
ATOM 729 C C . GLU A 1 97 ? 18.584 -17.431 0.107 1.00 52.78 97 GLU A C 1
ATOM 731 O O . GLU A 1 97 ? 19.465 -17.591 0.954 1.00 52.78 97 GLU A O 1
ATOM 736 N N . HIS A 1 98 ? 18.134 -18.435 -0.652 1.00 52.59 98 HIS A N 1
ATOM 737 C CA . HIS A 1 98 ? 18.597 -19.823 -0.539 1.00 52.59 98 HIS A CA 1
ATOM 738 C C . HIS A 1 98 ? 19.488 -20.294 -1.702 1.00 52.59 98 HIS A C 1
ATOM 740 O O . HIS A 1 98 ? 19.926 -21.443 -1.691 1.00 52.59 98 HIS A O 1
ATOM 746 N N . GLY A 1 99 ? 19.818 -19.415 -2.654 1.00 50.06 99 GLY A N 1
ATOM 747 C CA . GLY A 1 99 ? 20.767 -19.700 -3.734 1.00 50.06 99 GLY A CA 1
ATOM 748 C C . GLY A 1 99 ? 20.304 -20.785 -4.711 1.00 50.06 99 GLY A C 1
ATOM 749 O O . GLY A 1 99 ? 21.138 -21.575 -5.157 1.00 50.06 99 GLY A O 1
ATOM 750 N N . LEU A 1 100 ? 19.000 -20.841 -5.003 1.00 43.19 100 LEU A N 1
ATOM 751 C CA . LEU A 1 100 ? 18.413 -21.724 -6.020 1.00 43.19 100 LEU A CA 1
ATOM 752 C C . LEU A 1 100 ? 18.189 -20.985 -7.341 1.00 43.19 100 LEU A C 1
ATOM 754 O O . LEU A 1 100 ? 17.645 -19.860 -7.294 1.00 43.19 100 LEU A O 1
#

Secondary structure (DSSP, 8-state):
----------------PPPPPPPPPPP---S---HHHHHHHHHHHHHHHHHTT----S--------B-TT--B---EETTEE-------S---HHHHHT-

pLDDT: mean 79.84, std 17.34, range [42.31, 97.06]